Protein AF-A0A1T4U327-F1 (afdb_monomer_lite)

Foldseek 3Di:
DDPLLLVLLVVLLVVLLVVLLVLVVDDLVVQPPPNVNSLVVSQVVNLCSLQPVLLVSLLVSVLLCLLFPDDDDLVNSLVSSLVSLVSSLVSNVVSVVVVPDPRRYNPDPVHDHSVVSSVNSSVVSVVSSVVSVVVSVVCCVPDPSVVSSVPDPPVSHSD

Sequence (159 aa):
MTLRRLLPYIALTVLLAGIYWLTIIIPASWFDSGPFGAYRQRIQLQGEILLLLLPACLLIVNTLEILTVASDSFLLRLLKSLFTIVFTYLMMATLWQLALRPAANFFGPHRVSPYFTCALAVVFTICLIICLEILQRILFRFIKKATIARYIPRLLRMD

pLDDT: mean 75.84, std 8.81, range [54.66, 90.31]

Radius of gyration: 18.2 Å; chains: 1; bounding box: 44×29×51 Å

Secondary structure (DSSP, 8-state):
--HHHHHHHHHHHHHHHHHHHHHHHS-GGGSSSHHHHHHHHHHHHHHHIIIIIHHHHHHHHHHHHHHH-SS--HHHHHHHHHHHHHHHHHHHHHHHHHT------TTSTTSS-HHHHHHHHHHHHHHHHHHHHHHHHHHHHHS-HHHHHHHS-GGG---

Organism: NCBI:txid634771

Structure (mmCIF, N/CA/C/O backbone):
data_AF-A0A1T4U327-F1
#
_entry.id   AF-A0A1T4U327-F1
#
loop_
_atom_site.group_PDB
_atom_site.id
_atom_site.type_symbol
_atom_site.label_atom_id
_atom_site.label_alt_id
_atom_site.label_comp_id
_atom_site.label_asym_id
_atom_site.label_entity_id
_atom_site.label_seq_id
_atom_site.pdbx_PDB_ins_code
_atom_site.Cartn_x
_atom_site.Cartn_y
_atom_site.Cartn_z
_atom_site.occupancy
_atom_site.B_iso_or_equiv
_atom_site.auth_seq_id
_atom_site.auth_comp_id
_atom_site.auth_asym_id
_atom_site.auth_atom_id
_atom_site.pdbx_PDB_model_num
ATOM 1 N N . MET A 1 1 ? -9.512 -14.847 14.629 1.00 57.72 1 MET A N 1
ATOM 2 C CA . MET A 1 1 ? -9.564 -13.634 13.785 1.00 57.72 1 MET A CA 1
ATOM 3 C C . MET A 1 1 ? -10.417 -13.963 12.566 1.00 57.72 1 MET A C 1
ATOM 5 O O . MET A 1 1 ? -10.127 -14.957 11.918 1.00 57.72 1 MET A O 1
ATOM 9 N N . THR A 1 2 ? -11.518 -13.253 12.310 1.00 68.88 2 THR A N 1
ATOM 10 C CA . THR A 1 2 ? -12.446 -13.609 11.218 1.00 68.88 2 THR A CA 1
ATOM 11 C C . THR A 1 2 ? -11.909 -13.134 9.864 1.00 68.88 2 THR A C 1
ATOM 13 O O . THR A 1 2 ? -11.394 -12.022 9.759 1.00 68.88 2 THR A O 1
ATOM 16 N N . LEU A 1 3 ? -12.051 -13.956 8.815 1.00 73.12 3 LEU A N 1
ATOM 17 C CA . LEU A 1 3 ? -11.610 -13.668 7.435 1.00 73.12 3 LEU A CA 1
ATOM 18 C C . LEU A 1 3 ? -12.072 -12.283 6.934 1.00 73.12 3 LEU A C 1
ATOM 20 O O . LEU A 1 3 ? -11.336 -11.590 6.237 1.00 73.12 3 LEU A O 1
ATOM 24 N N . ARG A 1 4 ? -13.261 -11.836 7.364 1.00 72.31 4 ARG A N 1
ATOM 25 C CA . ARG A 1 4 ? -13.821 -10.511 7.048 1.00 72.31 4 ARG A CA 1
ATOM 26 C C . ARG A 1 4 ? -12.915 -9.340 7.438 1.00 72.31 4 ARG A C 1
ATOM 28 O O . ARG A 1 4 ? -12.861 -8.371 6.693 1.00 72.31 4 ARG A O 1
ATOM 35 N N . ARG A 1 5 ? -12.169 -9.432 8.546 1.00 72.75 5 ARG A N 1
ATOM 36 C CA . ARG A 1 5 ? -11.269 -8.351 8.997 1.00 72.75 5 ARG A CA 1
ATOM 37 C C . ARG A 1 5 ? -9.974 -8.262 8.189 1.00 72.75 5 ARG A C 1
ATOM 39 O O . ARG A 1 5 ? -9.308 -7.237 8.217 1.00 72.75 5 ARG A O 1
ATOM 46 N N . LEU A 1 6 ? -9.608 -9.327 7.473 1.00 80.06 6 LEU A N 1
ATOM 47 C CA . LEU A 1 6 ? -8.448 -9.347 6.573 1.00 80.06 6 LEU A CA 1
ATOM 48 C C . LEU A 1 6 ? -8.811 -8.930 5.145 1.00 80.06 6 LEU A C 1
ATOM 50 O O . LEU A 1 6 ? -7.950 -8.476 4.401 1.00 80.06 6 LEU A O 1
ATOM 54 N N . LEU A 1 7 ? -10.088 -9.041 4.781 1.00 83.62 7 LEU A N 1
ATOM 55 C CA . LEU A 1 7 ? -10.626 -8.706 3.465 1.00 83.62 7 LEU A CA 1
ATOM 56 C C . LEU A 1 7 ? -10.205 -7.317 2.938 1.00 83.62 7 LEU A C 1
ATOM 58 O O . LEU A 1 7 ? -9.770 -7.267 1.790 1.00 83.62 7 LEU A O 1
ATOM 62 N N . PRO A 1 8 ? -10.228 -6.213 3.719 1.00 85.00 8 PRO A N 1
ATOM 63 C CA . PRO A 1 8 ? -9.774 -4.909 3.223 1.00 85.00 8 PRO A CA 1
ATOM 64 C C . PRO A 1 8 ? -8.271 -4.873 2.914 1.00 85.00 8 PRO A C 1
ATOM 66 O O . PRO A 1 8 ? -7.865 -4.250 1.938 1.00 85.00 8 PRO A O 1
ATOM 69 N N . TYR A 1 9 ? -7.449 -5.578 3.693 1.00 85.69 9 TYR A N 1
ATOM 70 C CA . TYR A 1 9 ? -6.007 -5.679 3.458 1.00 85.69 9 TYR A CA 1
ATOM 71 C C . TYR A 1 9 ? -5.697 -6.527 2.218 1.00 85.69 9 TYR A C 1
ATOM 73 O O . TYR A 1 9 ? -4.894 -6.129 1.380 1.00 85.69 9 TYR A O 1
ATOM 81 N N . ILE A 1 10 ? -6.391 -7.659 2.056 1.00 85.50 10 ILE A N 1
ATOM 82 C CA . ILE A 1 10 ? -6.268 -8.520 0.871 1.00 85.50 10 ILE A CA 1
ATOM 83 C C . ILE A 1 10 ? -6.720 -7.764 -0.383 1.00 85.50 10 ILE A C 1
ATOM 85 O O . ILE A 1 10 ? -6.007 -7.751 -1.385 1.00 85.50 10 ILE A O 1
ATOM 89 N N . ALA A 1 11 ? -7.878 -7.100 -0.323 1.00 88.31 11 ALA A N 1
ATOM 90 C CA . ALA A 1 11 ? -8.400 -6.298 -1.424 1.00 88.31 11 ALA A CA 1
ATOM 91 C C . ALA A 1 11 ? -7.431 -5.173 -1.804 1.00 88.31 11 ALA A C 1
ATOM 93 O O . ALA A 1 11 ? -7.207 -4.945 -2.990 1.00 88.31 11 ALA A O 1
ATOM 94 N N . LEU A 1 12 ? -6.806 -4.524 -0.815 1.00 88.62 12 LEU A N 1
ATOM 95 C CA . LEU A 1 12 ? -5.786 -3.510 -1.055 1.00 88.62 12 LEU A CA 1
ATOM 96 C C . LEU A 1 12 ? -4.571 -4.087 -1.792 1.00 88.62 12 LEU A C 1
ATOM 98 O O . LEU A 1 12 ? -4.132 -3.506 -2.784 1.00 88.62 12 LEU A O 1
ATOM 102 N N . THR A 1 13 ? -4.053 -5.236 -1.350 1.00 87.94 13 THR A N 1
ATOM 103 C CA . THR A 1 13 ? -2.928 -5.901 -2.020 1.00 87.94 13 THR A CA 1
ATOM 104 C C . THR A 1 13 ? -3.263 -6.263 -3.465 1.00 87.94 13 THR A C 1
ATOM 106 O O . THR A 1 13 ? -2.467 -5.982 -4.361 1.00 87.94 13 THR A O 1
ATOM 109 N N . VAL A 1 14 ? -4.444 -6.835 -3.715 1.00 89.12 14 VAL A N 1
ATOM 110 C CA . VAL A 1 14 ? -4.891 -7.197 -5.071 1.00 89.12 14 VAL A CA 1
ATOM 111 C C . VAL A 1 14 ? -5.068 -5.953 -5.946 1.00 89.12 14 VAL A C 1
ATOM 113 O O . VAL A 1 14 ? -4.601 -5.938 -7.084 1.00 89.12 14 VAL A O 1
ATOM 116 N N . LEU A 1 15 ? -5.687 -4.894 -5.419 1.00 90.31 15 LEU A N 1
ATOM 117 C CA . LEU A 1 15 ? -5.896 -3.638 -6.140 1.00 90.31 15 LEU A CA 1
ATOM 118 C C . LEU A 1 15 ? -4.564 -3.002 -6.548 1.00 90.31 15 LEU A C 1
ATOM 120 O O . LEU A 1 15 ? -4.380 -2.656 -7.713 1.00 90.31 15 LEU A O 1
ATOM 124 N N . LEU A 1 16 ? -3.624 -2.873 -5.609 1.00 88.50 16 LEU A N 1
ATOM 125 C CA . LEU A 1 16 ? -2.315 -2.281 -5.883 1.00 88.50 16 LEU A CA 1
ATOM 126 C C . LEU A 1 16 ? -1.504 -3.130 -6.862 1.00 88.50 16 LEU A C 1
ATOM 128 O O . LEU A 1 16 ? -0.876 -2.575 -7.761 1.00 88.50 16 LEU A O 1
ATOM 132 N N . ALA A 1 17 ? -1.553 -4.458 -6.740 1.00 85.88 17 ALA A N 1
ATOM 133 C CA . ALA A 1 17 ? -0.935 -5.363 -7.705 1.00 85.88 17 ALA A CA 1
ATOM 134 C C . ALA A 1 17 ? -1.537 -5.195 -9.112 1.00 85.88 17 ALA A C 1
ATOM 136 O O . ALA A 1 17 ? -0.795 -5.148 -10.092 1.00 85.88 17 ALA A O 1
ATOM 137 N N . GLY A 1 18 ? -2.859 -5.022 -9.212 1.00 86.56 18 GLY A N 1
ATOM 138 C CA . GLY A 1 18 ? -3.548 -4.714 -10.466 1.00 86.56 18 GLY A CA 1
ATOM 139 C C . GLY A 1 18 ? -3.118 -3.371 -11.062 1.00 86.56 18 GLY A C 1
ATOM 140 O O . GLY A 1 18 ? -2.777 -3.307 -12.241 1.00 86.56 18 GLY A O 1
ATOM 141 N N . ILE A 1 19 ? -3.050 -2.313 -10.245 1.00 87.25 19 ILE A N 1
ATOM 142 C CA . ILE A 1 19 ? -2.544 -0.996 -10.666 1.00 87.25 19 ILE A CA 1
ATOM 143 C C . ILE A 1 19 ? -1.103 -1.124 -11.174 1.00 87.25 19 ILE A C 1
ATOM 145 O O . ILE A 1 19 ? -0.792 -0.654 -12.266 1.00 87.25 19 ILE A O 1
ATOM 149 N N . TYR A 1 20 ? -0.231 -1.806 -10.427 1.00 84.62 20 TYR A N 1
ATOM 150 C CA . TYR A 1 20 ? 1.153 -2.050 -10.831 1.00 84.62 20 TYR A CA 1
ATOM 151 C C . TYR A 1 20 ? 1.236 -2.804 -12.161 1.00 84.62 20 TYR A C 1
ATOM 153 O O . TYR A 1 20 ? 1.980 -2.397 -13.053 1.00 84.62 20 TYR A O 1
ATOM 161 N N . TRP A 1 21 ? 0.432 -3.849 -12.343 1.00 83.81 21 TRP A N 1
ATOM 162 C CA . TRP A 1 21 ? 0.374 -4.591 -13.598 1.00 83.81 21 TRP A CA 1
ATOM 163 C C . TRP A 1 21 ? -0.065 -3.715 -14.780 1.00 83.81 21 TRP A C 1
ATOM 165 O O . TRP A 1 21 ? 0.560 -3.760 -15.841 1.00 83.81 21 TRP A O 1
ATOM 175 N N . LEU A 1 22 ? -1.051 -2.831 -14.587 1.00 85.25 22 LEU A N 1
ATOM 176 C CA . LEU A 1 22 ? -1.437 -1.847 -15.603 1.00 85.25 22 LEU A CA 1
ATOM 177 C C . LEU A 1 22 ? -0.258 -0.940 -15.983 1.00 85.25 22 LEU A C 1
ATOM 179 O O . LEU A 1 22 ? -0.028 -0.718 -17.172 1.00 85.25 22 LEU A O 1
ATOM 183 N N . THR A 1 23 ? 0.563 -0.497 -15.020 1.00 80.62 23 THR A N 1
ATOM 184 C CA . THR A 1 23 ? 1.769 0.301 -15.333 1.00 80.62 23 THR A CA 1
ATOM 185 C C . THR A 1 23 ? 2.787 -0.443 -16.206 1.00 80.62 23 THR A C 1
ATOM 187 O O . THR A 1 23 ? 3.557 0.188 -16.934 1.00 80.62 23 THR A O 1
ATOM 190 N N . ILE A 1 24 ? 2.806 -1.779 -16.168 1.00 77.50 24 ILE A N 1
ATOM 191 C CA . ILE A 1 24 ? 3.667 -2.601 -17.030 1.00 77.50 24 ILE A CA 1
ATOM 192 C C . ILE A 1 24 ? 3.104 -2.655 -18.458 1.00 77.50 24 ILE A C 1
ATOM 194 O O . ILE A 1 24 ? 3.875 -2.588 -19.418 1.00 77.50 24 ILE A O 1
ATOM 198 N N . ILE A 1 25 ? 1.781 -2.738 -18.610 1.00 79.50 25 ILE A N 1
ATOM 199 C CA . ILE A 1 25 ? 1.120 -2.897 -19.916 1.00 79.50 25 ILE A CA 1
ATOM 200 C C . ILE A 1 25 ? 1.064 -1.596 -20.712 1.00 79.50 25 ILE A C 1
ATOM 202 O O . ILE A 1 25 ? 1.173 -1.654 -21.939 1.00 79.50 25 ILE A O 1
ATOM 206 N N . ILE A 1 26 ? 0.910 -0.444 -20.044 1.00 77.75 26 ILE A N 1
ATOM 207 C CA . ILE A 1 26 ? 0.823 0.860 -20.721 1.00 77.75 26 ILE A CA 1
ATOM 208 C C . ILE A 1 26 ? 1.987 0.982 -21.723 1.00 77.75 26 ILE A C 1
ATOM 210 O O . ILE A 1 26 ? 3.120 0.647 -21.373 1.00 77.75 26 ILE A O 1
ATOM 214 N N . PRO A 1 27 ? 1.760 1.401 -22.977 1.00 71.12 27 PRO A N 1
ATOM 215 C CA . PRO A 1 27 ? 2.830 1.552 -23.960 1.00 71.12 27 PRO A CA 1
ATOM 216 C C . PRO A 1 27 ? 3.722 2.760 -23.638 1.00 71.12 27 PRO A C 1
ATOM 218 O O . PRO A 1 27 ? 3.278 3.756 -23.076 1.00 71.12 27 PRO A O 1
ATOM 221 N N . ALA A 1 28 ? 5.012 2.684 -23.981 1.00 67.44 28 ALA A N 1
ATOM 222 C CA . ALA A 1 28 ? 5.970 3.760 -23.699 1.00 67.44 28 ALA A CA 1
ATOM 223 C C . ALA A 1 28 ? 5.632 5.080 -24.421 1.00 67.44 28 ALA A C 1
ATOM 225 O O . ALA A 1 28 ? 6.007 6.141 -23.942 1.00 67.44 28 ALA A O 1
ATOM 226 N N . SER A 1 29 ? 4.877 5.018 -25.522 1.00 67.31 29 SER A N 1
ATOM 227 C CA . SER A 1 29 ? 4.420 6.177 -26.298 1.00 67.31 29 SER A CA 1
ATOM 228 C C . SER A 1 29 ? 3.451 7.099 -25.555 1.00 67.31 29 SER A C 1
ATOM 230 O O . SER A 1 29 ? 3.235 8.214 -26.003 1.00 67.31 29 SER A O 1
ATOM 232 N N . TRP A 1 30 ? 2.863 6.649 -24.443 1.00 69.56 30 TRP A N 1
ATOM 233 C CA . TRP A 1 30 ? 1.972 7.467 -23.608 1.00 69.56 30 TRP A CA 1
ATOM 234 C C . TRP A 1 30 ? 2.720 8.378 -22.631 1.00 69.56 30 TRP A C 1
ATOM 236 O O . TRP A 1 30 ? 2.104 9.162 -21.917 1.00 69.56 30 TRP A O 1
ATOM 246 N N . PHE A 1 31 ? 4.043 8.259 -22.567 1.00 68.56 31 PHE A N 1
ATOM 247 C CA . PHE A 1 31 ? 4.887 9.111 -21.751 1.00 68.56 31 PHE A CA 1
ATOM 248 C C . PHE A 1 31 ? 5.613 10.076 -22.700 1.00 68.56 31 PHE A C 1
ATOM 250 O O . PHE A 1 31 ? 6.454 9.644 -23.488 1.00 68.56 31 PHE A O 1
ATOM 257 N N . ASP A 1 32 ? 5.277 11.369 -22.630 1.00 60.06 32 ASP A N 1
ATOM 258 C CA . ASP A 1 32 ? 5.663 12.458 -23.560 1.00 60.06 32 ASP A CA 1
ATOM 259 C C . ASP A 1 32 ? 7.165 12.834 -23.553 1.00 60.06 32 ASP A C 1
ATOM 261 O O . ASP A 1 32 ? 7.562 13.988 -23.699 1.00 60.06 32 ASP A O 1
ATOM 265 N N . SER A 1 33 ? 8.060 11.869 -23.350 1.00 60.44 33 SER A N 1
ATOM 266 C CA . SER A 1 33 ? 9.482 12.129 -23.105 1.00 60.44 33 SER A CA 1
ATOM 267 C C . SER A 1 33 ? 10.412 11.158 -23.832 1.00 60.44 33 SER A C 1
ATOM 269 O O . SER A 1 33 ? 11.392 10.679 -23.268 1.00 60.44 33 SER A O 1
ATOM 271 N N . GLY A 1 34 ? 10.143 10.857 -25.106 1.00 60.88 34 GLY A N 1
ATOM 272 C CA . GLY A 1 34 ? 10.979 9.946 -25.901 1.00 60.88 34 GLY A CA 1
ATOM 273 C C . GLY A 1 34 ? 11.155 8.555 -25.253 1.00 60.88 34 GLY A C 1
ATOM 274 O O . GLY A 1 34 ? 10.588 8.266 -24.200 1.00 60.88 34 GLY A O 1
ATOM 275 N N . PRO A 1 35 ? 11.949 7.645 -25.839 1.00 61.91 35 PRO A N 1
ATOM 276 C CA . PRO A 1 35 ? 12.098 6.299 -25.287 1.00 61.91 35 PRO A CA 1
ATOM 277 C C . PRO A 1 35 ? 12.729 6.323 -23.885 1.00 61.91 35 PRO A C 1
ATOM 279 O O . PRO A 1 35 ? 12.195 5.719 -22.962 1.00 61.91 35 PRO A O 1
ATOM 282 N N . PHE A 1 36 ? 13.815 7.075 -23.675 1.00 64.38 36 PHE A N 1
ATOM 283 C CA . PHE A 1 36 ? 14.529 7.102 -22.390 1.00 64.38 36 PHE A CA 1
ATOM 284 C C . PHE A 1 36 ? 13.789 7.833 -21.258 1.00 64.38 36 PHE A C 1
ATOM 286 O O . PHE A 1 36 ? 13.884 7.404 -20.103 1.00 64.38 36 PHE A O 1
ATOM 293 N N . GLY A 1 37 ? 13.041 8.899 -21.554 1.00 64.69 37 GLY A N 1
ATOM 294 C CA . GLY A 1 37 ? 12.239 9.601 -20.549 1.00 64.69 37 GLY A CA 1
ATOM 295 C C . GLY A 1 37 ? 10.989 8.815 -20.160 1.00 64.69 37 GLY A C 1
ATOM 296 O O . GLY A 1 37 ? 10.699 8.710 -18.965 1.00 64.69 37 GLY A O 1
ATOM 297 N N . ALA A 1 38 ? 10.346 8.141 -21.120 1.00 69.62 38 ALA A N 1
ATOM 298 C CA . ALA A 1 38 ? 9.214 7.253 -20.858 1.00 69.62 38 ALA A CA 1
ATOM 299 C C . ALA A 1 38 ? 9.560 6.140 -19.858 1.00 69.62 38 ALA A C 1
ATOM 301 O O . ALA A 1 38 ? 8.784 5.827 -18.950 1.00 69.62 38 ALA A O 1
ATOM 302 N N . TYR A 1 39 ? 10.765 5.573 -19.973 1.00 72.75 39 TYR A N 1
ATOM 303 C CA . TYR A 1 39 ? 11.261 4.572 -19.029 1.00 72.75 39 TYR A CA 1
ATOM 304 C C . TYR A 1 39 ? 11.477 5.138 -17.621 1.00 72.75 39 TYR A C 1
ATOM 306 O O . TYR A 1 39 ? 11.127 4.487 -16.634 1.00 72.75 39 TYR A O 1
ATOM 314 N N . ARG A 1 40 ? 12.042 6.346 -17.505 1.00 72.31 40 ARG A N 1
ATOM 315 C CA . ARG A 1 40 ? 12.303 6.981 -16.204 1.00 72.31 40 ARG A CA 1
ATOM 316 C C . ARG A 1 40 ? 11.003 7.336 -15.485 1.00 72.31 40 ARG A C 1
ATOM 318 O O . ARG A 1 40 ? 10.875 7.034 -14.301 1.00 72.31 40 ARG A O 1
ATOM 325 N N . GLN A 1 41 ? 10.046 7.918 -16.205 1.00 75.44 41 GLN A N 1
ATOM 326 C C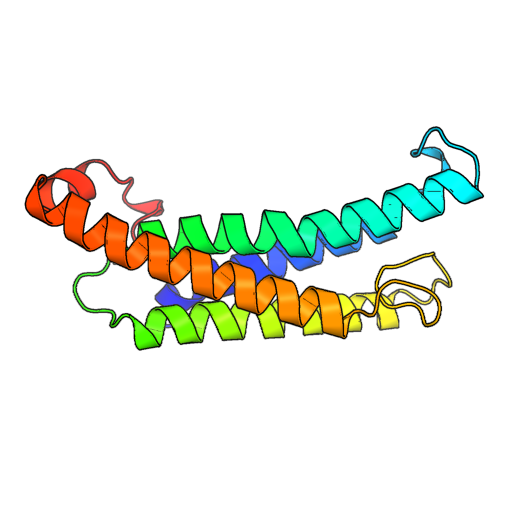A . GLN A 1 41 ? 8.740 8.292 -15.659 1.00 75.44 41 GLN A CA 1
ATOM 327 C C . GLN A 1 41 ? 7.960 7.069 -15.170 1.00 75.44 41 GLN A C 1
ATOM 329 O O . GLN A 1 41 ? 7.366 7.112 -14.097 1.00 75.44 41 GLN A O 1
ATOM 334 N N . ARG A 1 42 ? 8.033 5.940 -15.886 1.00 76.88 42 ARG A N 1
ATOM 335 C CA . ARG A 1 42 ? 7.400 4.691 -15.443 1.00 76.88 42 ARG A CA 1
ATOM 336 C C . ARG A 1 42 ? 7.995 4.144 -14.147 1.00 76.88 42 ARG A C 1
ATOM 338 O O . ARG A 1 42 ? 7.242 3.769 -13.253 1.00 76.88 42 ARG A O 1
ATOM 345 N N . ILE A 1 43 ? 9.325 4.086 -14.036 1.00 76.31 43 ILE A N 1
ATOM 346 C CA . ILE A 1 43 ? 9.990 3.607 -12.811 1.00 76.31 43 ILE A CA 1
ATOM 347 C C . ILE A 1 43 ? 9.642 4.517 -11.631 1.00 76.31 43 ILE A C 1
ATOM 349 O O . ILE A 1 43 ? 9.369 4.029 -10.536 1.00 76.31 43 ILE A O 1
ATOM 353 N N . GLN A 1 44 ? 9.629 5.830 -11.861 1.00 78.44 44 GLN A N 1
ATOM 354 C CA . GLN A 1 44 ? 9.256 6.800 -10.842 1.00 78.44 44 GLN A CA 1
ATOM 355 C C . GLN A 1 44 ? 7.806 6.600 -10.382 1.00 78.44 44 GLN A C 1
ATOM 357 O O . GLN A 1 44 ? 7.579 6.456 -9.185 1.00 78.44 44 GLN A O 1
ATOM 362 N N . LEU A 1 45 ? 6.857 6.479 -11.315 1.00 79.94 45 LEU A N 1
ATOM 363 C CA . LEU A 1 45 ? 5.448 6.210 -11.015 1.00 79.94 45 LEU A CA 1
ATOM 364 C C . LEU A 1 45 ? 5.278 4.925 -10.183 1.00 79.94 45 LEU A C 1
ATOM 366 O O . LEU A 1 45 ? 4.561 4.913 -9.186 1.00 79.94 45 LEU A O 1
ATOM 370 N N . GLN A 1 46 ? 5.967 3.843 -10.560 1.00 79.19 46 GLN A N 1
ATOM 371 C CA . GLN A 1 46 ? 5.950 2.582 -9.808 1.00 79.19 46 GLN A CA 1
ATOM 372 C C . GLN A 1 46 ? 6.489 2.752 -8.379 1.00 79.19 46 GLN A C 1
ATOM 374 O O . GLN A 1 46 ? 5.925 2.190 -7.440 1.00 79.19 46 GLN A O 1
ATOM 379 N N . GLY A 1 47 ? 7.550 3.544 -8.208 1.00 75.31 47 GLY A N 1
ATOM 380 C CA . GLY A 1 47 ? 8.096 3.887 -6.897 1.00 75.31 47 GLY A CA 1
ATOM 381 C C . GLY A 1 47 ? 7.133 4.727 -6.054 1.00 75.31 47 GLY A C 1
ATOM 382 O O . GLY A 1 47 ? 6.945 4.436 -4.876 1.00 75.31 47 GLY A O 1
ATOM 383 N N . GLU A 1 48 ? 6.475 5.721 -6.650 1.00 81.62 48 GLU A N 1
ATOM 384 C CA . GLU A 1 48 ? 5.498 6.585 -5.973 1.00 81.62 48 GLU A CA 1
ATOM 385 C C . GLU A 1 48 ? 4.255 5.805 -5.520 1.00 81.62 48 GLU A C 1
ATOM 387 O O . GLU A 1 48 ? 3.788 5.987 -4.394 1.00 81.62 48 GLU A O 1
ATOM 392 N N . ILE A 1 49 ? 3.767 4.864 -6.335 1.00 80.00 49 ILE A N 1
ATOM 393 C CA . ILE A 1 49 ? 2.678 3.950 -5.947 1.00 80.00 49 ILE A CA 1
ATOM 394 C C . ILE A 1 49 ? 3.062 3.155 -4.685 1.00 80.00 49 ILE A C 1
ATOM 396 O O . ILE A 1 49 ? 2.271 3.034 -3.748 1.00 80.00 49 ILE A O 1
ATOM 400 N N . LEU A 1 50 ? 4.287 2.635 -4.625 1.00 76.69 50 LEU A N 1
ATOM 401 C CA . LEU A 1 50 ? 4.755 1.838 -3.488 1.00 76.69 50 LEU A CA 1
ATOM 402 C C . LEU A 1 50 ? 5.028 2.673 -2.232 1.00 76.69 50 LEU A C 1
ATOM 404 O O . LEU A 1 50 ? 4.768 2.221 -1.119 1.00 76.69 50 LEU A O 1
ATOM 408 N N . LEU A 1 51 ? 5.562 3.877 -2.403 1.00 80.56 51 LEU A N 1
ATOM 409 C CA . LEU A 1 51 ? 6.085 4.683 -1.303 1.00 80.56 51 LEU A CA 1
ATOM 410 C C . LEU A 1 51 ? 5.052 5.661 -0.734 1.00 80.56 51 LEU A C 1
ATOM 412 O O . LEU A 1 51 ? 5.142 6.017 0.437 1.00 80.56 51 LEU A O 1
ATOM 416 N N . LEU A 1 52 ? 4.062 6.069 -1.535 1.00 81.50 52 LEU A N 1
ATOM 417 C CA . LEU A 1 52 ? 3.036 7.038 -1.139 1.00 81.50 52 LEU A CA 1
ATOM 418 C C . LEU A 1 52 ? 1.640 6.413 -1.091 1.00 81.50 52 LEU A C 1
ATOM 420 O O . LEU A 1 52 ? 0.960 6.521 -0.069 1.00 81.50 52 LEU A O 1
ATOM 424 N N . LEU A 1 53 ? 1.213 5.734 -2.163 1.00 84.25 53 LEU A N 1
ATOM 425 C CA . LEU A 1 53 ? -0.160 5.225 -2.256 1.00 84.25 53 LEU A CA 1
ATOM 426 C C . LEU A 1 53 ? -0.409 4.075 -1.271 1.00 84.25 53 LEU A C 1
ATOM 428 O O . LEU A 1 53 ? -1.406 4.096 -0.551 1.00 84.25 53 LEU A O 1
ATOM 432 N N . LEU A 1 54 ? 0.507 3.105 -1.187 1.00 84.81 54 LEU A N 1
ATOM 433 C CA . LEU A 1 54 ? 0.377 1.970 -0.266 1.00 84.81 54 LEU A CA 1
ATOM 434 C C . LEU A 1 54 ? 0.263 2.420 1.210 1.00 84.81 54 LEU A C 1
ATOM 436 O O . LEU A 1 54 ? -0.714 2.031 1.859 1.00 84.81 54 LEU A O 1
ATOM 440 N N . PRO A 1 55 ? 1.166 3.262 1.756 1.00 82.44 55 PRO A N 1
ATOM 441 C CA . PRO A 1 55 ? 1.029 3.747 3.129 1.00 82.44 55 PRO A CA 1
ATOM 442 C C . PRO A 1 55 ? -0.222 4.603 3.353 1.00 82.44 55 PRO A C 1
ATOM 444 O O . PRO A 1 55 ? -0.855 4.478 4.400 1.00 82.44 55 PRO A O 1
ATOM 447 N N . ALA A 1 56 ? -0.623 5.429 2.379 1.00 83.25 56 ALA A N 1
ATOM 448 C CA . ALA A 1 56 ? -1.844 6.230 2.477 1.00 83.25 56 ALA A CA 1
ATOM 449 C C . ALA A 1 56 ? -3.102 5.350 2.565 1.00 83.25 56 ALA A C 1
ATOM 451 O O . ALA A 1 56 ? -3.959 5.563 3.425 1.00 83.25 56 ALA A O 1
ATOM 452 N N . CYS A 1 57 ? -3.204 4.313 1.733 1.00 87.25 57 CYS A N 1
ATOM 453 C CA . CYS A 1 57 ? -4.315 3.371 1.801 1.00 87.25 57 CYS A CA 1
ATOM 454 C C . CYS A 1 57 ? -4.318 2.576 3.113 1.00 87.25 57 CYS A C 1
ATOM 456 O O . CYS A 1 57 ? -5.375 2.407 3.723 1.00 87.25 57 CYS A O 1
ATOM 458 N N . LEU A 1 58 ? -3.148 2.132 3.585 1.00 86.69 58 LEU A N 1
ATOM 459 C CA . LEU A 1 58 ? -3.027 1.471 4.887 1.00 86.69 58 LEU A CA 1
ATOM 460 C C . LEU A 1 58 ? -3.449 2.394 6.033 1.00 86.69 58 LEU A C 1
ATOM 462 O O . LEU A 1 58 ? -4.103 1.937 6.968 1.00 86.69 58 LEU A O 1
ATOM 466 N N . LEU A 1 59 ? -3.129 3.687 5.963 1.00 85.00 59 LEU A N 1
ATOM 467 C CA . LEU A 1 59 ? -3.575 4.677 6.942 1.00 85.00 59 LEU A CA 1
ATOM 468 C C . LEU A 1 59 ? -5.108 4.765 6.986 1.00 85.00 59 LEU A C 1
ATOM 470 O O . LEU A 1 59 ? -5.690 4.755 8.071 1.00 85.00 59 LEU A O 1
ATOM 474 N N . ILE A 1 60 ? -5.769 4.793 5.825 1.00 84.94 60 ILE A N 1
ATOM 475 C CA . ILE A 1 60 ? -7.237 4.830 5.729 1.00 84.94 60 ILE A CA 1
ATOM 476 C C . ILE A 1 60 ? -7.846 3.560 6.331 1.00 84.94 60 ILE A C 1
ATOM 478 O O . ILE A 1 60 ? -8.742 3.649 7.171 1.00 84.94 60 ILE A O 1
ATOM 482 N N . VAL A 1 61 ? -7.332 2.385 5.955 1.00 86.31 61 VAL A N 1
ATOM 483 C CA . VAL A 1 61 ? -7.795 1.087 6.475 1.00 86.31 61 VAL A CA 1
ATOM 484 C C . VAL A 1 61 ? -7.640 1.019 7.997 1.00 86.31 61 VAL A C 1
ATOM 486 O O . VAL A 1 61 ? -8.602 0.699 8.693 1.00 86.31 61 VAL A O 1
ATOM 489 N N . ASN A 1 62 ? -6.475 1.402 8.529 1.00 84.06 62 ASN A N 1
ATOM 490 C CA . ASN A 1 62 ? -6.236 1.426 9.974 1.00 84.06 62 ASN A CA 1
ATOM 491 C C . ASN A 1 62 ? -7.124 2.453 10.695 1.00 84.06 62 ASN A C 1
ATOM 493 O O . ASN A 1 62 ? -7.601 2.180 11.796 1.00 84.06 62 ASN A O 1
ATOM 497 N N . THR A 1 63 ? -7.389 3.611 10.080 1.00 80.75 63 THR A N 1
ATOM 498 C CA . THR A 1 63 ? -8.306 4.623 10.633 1.00 80.75 63 THR A CA 1
ATOM 499 C C . THR A 1 63 ? -9.719 4.059 10.741 1.00 80.75 63 THR A C 1
ATOM 501 O O . THR A 1 63 ? -10.340 4.148 11.800 1.00 80.75 63 THR A O 1
ATOM 504 N N . LEU A 1 64 ? -10.224 3.431 9.674 1.00 79.56 64 LEU A N 1
ATOM 505 C CA . LEU A 1 64 ? -11.542 2.796 9.675 1.00 79.56 64 LEU A CA 1
ATOM 506 C C . LEU A 1 64 ? -11.626 1.697 10.735 1.00 79.56 64 LEU A C 1
ATOM 508 O O . LEU A 1 64 ? -12.602 1.645 11.485 1.00 79.56 64 LEU A O 1
ATOM 512 N N . GLU A 1 65 ? -10.593 0.866 10.853 1.00 80.06 65 GLU A N 1
ATOM 513 C CA . GLU A 1 65 ? -1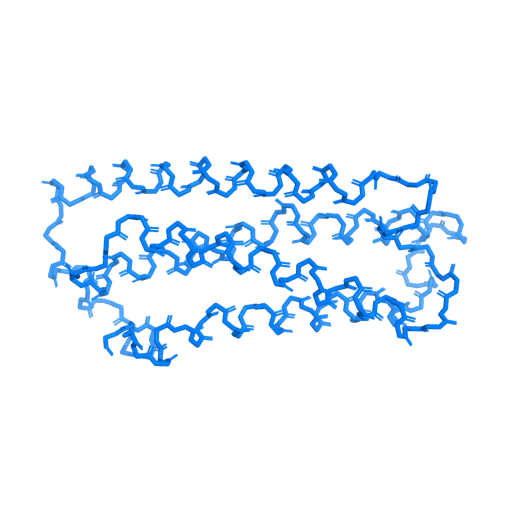0.537 -0.198 11.853 1.00 80.06 65 GLU A CA 1
ATOM 514 C C . GLU A 1 65 ? -10.575 0.355 13.285 1.00 80.06 65 GLU A C 1
ATOM 516 O O . GLU A 1 65 ? -11.318 -0.141 14.128 1.00 80.06 65 GLU A O 1
ATOM 521 N N . ILE A 1 66 ? -9.855 1.441 13.564 1.00 77.56 66 ILE A N 1
ATOM 522 C CA . ILE A 1 66 ? -9.861 2.108 14.874 1.00 77.56 66 ILE A CA 1
ATOM 523 C C . ILE A 1 66 ? -11.233 2.673 15.244 1.00 77.56 66 ILE A C 1
ATOM 525 O O . ILE A 1 66 ? -11.657 2.603 16.410 1.00 77.56 66 ILE A O 1
ATOM 529 N N . LEU A 1 67 ? -11.922 3.251 14.263 1.00 73.56 67 LEU A N 1
ATOM 530 C CA . LEU A 1 67 ? -13.228 3.865 14.466 1.00 73.56 67 LEU A CA 1
ATOM 531 C C . LEU A 1 67 ? -14.337 2.822 14.647 1.00 73.56 67 LEU A C 1
ATOM 533 O O . LEU A 1 67 ? -15.299 3.090 15.368 1.00 73.56 67 LEU A O 1
ATOM 537 N N . THR A 1 68 ? -14.193 1.641 14.042 1.00 72.62 68 THR A N 1
ATOM 538 C CA . THR A 1 68 ? -15.265 0.634 13.944 1.00 72.62 68 THR A CA 1
ATOM 539 C C . THR A 1 68 ? -15.055 -0.551 14.887 1.00 72.62 68 THR A C 1
ATOM 541 O O . THR A 1 68 ? -15.988 -0.974 15.566 1.00 72.62 68 THR A O 1
ATOM 544 N N . VAL A 1 69 ? -13.816 -1.014 15.071 1.00 70.62 69 VAL A N 1
ATOM 545 C CA . VAL A 1 69 ? -13.501 -2.174 15.913 1.00 70.62 69 VAL A CA 1
ATOM 546 C C . VAL A 1 69 ? -13.200 -1.735 17.346 1.00 70.62 69 VAL A C 1
ATOM 548 O O . VAL A 1 69 ? -12.389 -0.844 17.606 1.00 70.62 69 VAL A O 1
ATOM 551 N N . ALA A 1 70 ? -13.876 -2.348 18.318 1.00 60.91 70 ALA A N 1
ATOM 552 C CA . ALA A 1 70 ? -13.738 -2.004 19.734 1.00 60.91 70 ALA A CA 1
ATOM 553 C C . ALA A 1 70 ? -12.507 -2.632 20.418 1.00 60.91 70 ALA A C 1
ATOM 555 O O . ALA A 1 70 ? -12.066 -2.105 21.434 1.00 60.91 70 ALA A O 1
ATOM 556 N N . SER A 1 71 ? -11.957 -3.726 19.878 1.00 60.16 71 SER A N 1
ATOM 557 C CA . SER A 1 71 ? -11.058 -4.624 20.623 1.00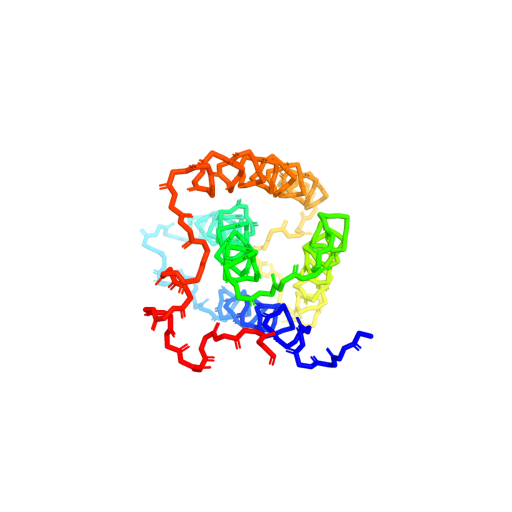 60.16 71 SER A CA 1
ATOM 558 C C . SER A 1 71 ? -9.710 -4.947 19.973 1.00 60.16 71 SER A C 1
ATOM 560 O O . SER A 1 71 ? -8.925 -5.682 20.569 1.00 60.16 71 SER A O 1
ATOM 562 N N . ASP A 1 72 ? -9.400 -4.423 18.786 1.00 65.81 72 ASP A N 1
ATOM 563 C CA . ASP A 1 72 ? -8.130 -4.755 18.134 1.00 65.81 72 ASP A CA 1
ATOM 564 C C . ASP A 1 72 ? -6.966 -3.970 18.757 1.00 65.81 72 ASP A C 1
ATOM 566 O O . ASP A 1 72 ? -6.958 -2.734 18.794 1.00 65.81 72 ASP A O 1
ATOM 570 N N . SER A 1 73 ? -5.975 -4.713 19.263 1.00 77.06 73 SER A N 1
ATOM 571 C CA . SER A 1 73 ? -4.765 -4.153 19.857 1.00 77.06 73 SER A CA 1
ATOM 572 C C . SER A 1 73 ? -3.882 -3.503 18.790 1.00 77.06 73 SER A C 1
ATOM 574 O O . SER A 1 73 ? -3.812 -3.962 17.647 1.00 77.06 73 SER A O 1
ATOM 576 N N . PHE A 1 74 ? -3.162 -2.446 19.174 1.00 77.44 74 PHE A N 1
ATOM 577 C CA . PHE A 1 74 ? -2.198 -1.756 18.309 1.00 77.44 74 PHE A CA 1
ATOM 578 C C . PHE A 1 74 ? -1.240 -2.729 17.603 1.00 77.44 74 PHE A C 1
ATOM 580 O O . PHE A 1 74 ? -1.007 -2.613 16.401 1.00 77.44 74 PHE A O 1
ATOM 587 N N . LEU A 1 75 ? -0.747 -3.735 18.336 1.00 78.56 75 LEU A N 1
ATOM 588 C CA . LEU A 1 75 ? 0.183 -4.735 17.815 1.00 78.56 75 LEU A CA 1
ATOM 589 C C . LEU A 1 75 ? -0.422 -5.551 16.662 1.00 78.56 75 LEU A C 1
ATOM 591 O O . LEU A 1 75 ? 0.256 -5.791 15.666 1.00 78.56 75 LEU A O 1
ATOM 595 N N . LEU A 1 76 ? -1.697 -5.944 16.758 1.00 82.31 76 LEU A N 1
ATOM 596 C CA . LEU A 1 76 ? -2.373 -6.688 15.692 1.00 82.31 76 LEU A CA 1
ATOM 597 C C . LEU A 1 76 ? -2.555 -5.838 14.431 1.00 82.31 76 LEU A C 1
ATOM 599 O O . LEU A 1 76 ? -2.348 -6.339 13.327 1.00 82.31 76 LEU A O 1
ATOM 603 N N . ARG A 1 77 ? -2.903 -4.555 14.577 1.00 81.25 77 ARG A N 1
ATOM 604 C CA . ARG A 1 77 ? -3.028 -3.621 13.441 1.00 81.25 77 ARG A CA 1
ATOM 605 C C . ARG A 1 77 ? -1.697 -3.386 12.739 1.00 81.25 77 ARG A C 1
ATOM 607 O O . ARG A 1 77 ? -1.614 -3.422 11.508 1.00 81.25 77 ARG A O 1
ATOM 614 N N . LEU A 1 78 ? -0.646 -3.195 13.535 1.00 81.44 78 LEU A N 1
ATOM 615 C CA . LEU A 1 78 ? 0.715 -3.059 13.037 1.00 81.44 78 LEU A CA 1
ATOM 616 C C . LEU A 1 78 ? 1.122 -4.309 12.253 1.00 81.44 78 LEU A C 1
ATOM 618 O O . LEU A 1 78 ? 1.568 -4.197 11.115 1.00 81.44 78 LEU A O 1
ATOM 622 N N . LEU A 1 79 ? 0.893 -5.494 12.821 1.00 85.00 79 LEU A N 1
ATOM 623 C CA . LEU A 1 79 ? 1.246 -6.761 12.191 1.00 85.00 79 LEU A CA 1
ATOM 624 C C . LEU A 1 79 ? 0.509 -6.966 10.856 1.00 85.00 79 LEU A C 1
ATOM 626 O O . LEU A 1 79 ? 1.147 -7.300 9.860 1.00 85.00 79 LEU A O 1
ATOM 630 N N . LYS A 1 80 ? -0.804 -6.698 10.798 1.00 85.94 80 LYS A N 1
ATOM 631 C CA . LYS A 1 80 ? -1.580 -6.744 9.543 1.00 85.94 80 LYS A CA 1
ATOM 632 C C . LYS A 1 80 ? -1.010 -5.807 8.487 1.00 85.94 80 LYS A C 1
ATOM 634 O O . LYS A 1 80 ? -0.836 -6.207 7.338 1.00 85.94 80 LYS A O 1
ATOM 639 N N . SER A 1 81 ? -0.701 -4.575 8.878 1.00 84.94 81 SER A N 1
ATOM 640 C CA . SER A 1 81 ? -0.166 -3.565 7.964 1.00 84.94 81 SER A CA 1
ATOM 641 C C . SER A 1 81 ? 1.203 -3.977 7.426 1.00 84.94 81 SER A C 1
ATOM 643 O O . SER A 1 81 ? 1.411 -3.943 6.217 1.00 84.94 81 SER A O 1
ATOM 645 N N . LEU A 1 82 ? 2.100 -4.461 8.292 1.00 85.25 82 LEU A N 1
ATOM 646 C CA . LEU A 1 82 ? 3.415 -4.970 7.893 1.00 85.25 82 LEU A CA 1
ATOM 647 C C . LEU A 1 82 ? 3.302 -6.166 6.944 1.00 85.25 82 LEU A C 1
ATOM 649 O O . LEU A 1 82 ? 3.937 -6.163 5.890 1.00 85.25 82 LEU A O 1
ATOM 653 N N . PHE A 1 83 ? 2.455 -7.150 7.262 1.00 86.50 83 PHE A N 1
ATOM 654 C CA . PHE A 1 83 ? 2.205 -8.273 6.357 1.00 86.50 83 PHE A CA 1
ATOM 655 C C . PHE A 1 83 ? 1.671 -7.798 5.009 1.00 86.50 83 PHE A C 1
ATOM 657 O O . PHE A 1 83 ? 2.140 -8.263 3.976 1.00 86.50 83 PHE A O 1
ATOM 664 N N . THR A 1 84 ? 0.749 -6.837 5.000 1.00 87.56 84 THR A N 1
ATOM 665 C CA . THR A 1 84 ? 0.184 -6.286 3.760 1.00 87.56 84 THR A CA 1
ATOM 666 C C . THR A 1 84 ? 1.263 -5.644 2.892 1.00 87.56 84 THR A C 1
ATOM 668 O O . THR A 1 84 ? 1.270 -5.866 1.683 1.00 87.56 84 THR A O 1
ATOM 671 N N . ILE A 1 85 ? 2.214 -4.911 3.481 1.00 85.38 85 ILE A N 1
ATOM 672 C CA . ILE A 1 85 ? 3.353 -4.344 2.740 1.00 85.38 85 ILE A CA 1
ATOM 673 C C . ILE A 1 85 ? 4.189 -5.461 2.117 1.00 85.38 85 ILE A C 1
ATOM 675 O O . ILE A 1 85 ? 4.418 -5.446 0.908 1.00 85.38 85 ILE A O 1
ATOM 679 N N . VAL A 1 86 ? 4.600 -6.448 2.919 1.00 85.69 86 VAL A N 1
ATOM 680 C CA . VAL A 1 86 ? 5.446 -7.561 2.459 1.00 85.69 86 VAL A CA 1
ATOM 681 C C . VAL A 1 86 ? 4.757 -8.349 1.343 1.00 85.69 86 VAL A C 1
ATOM 683 O O . VAL A 1 86 ? 5.357 -8.579 0.294 1.00 85.69 86 VAL A O 1
ATOM 686 N N . PHE A 1 87 ? 3.485 -8.711 1.521 1.00 87.00 87 PHE A N 1
ATOM 687 C CA . PHE A 1 87 ? 2.713 -9.432 0.508 1.00 87.00 87 PHE A CA 1
ATOM 688 C C . PHE A 1 87 ? 2.526 -8.618 -0.769 1.00 87.00 87 PHE A C 1
ATOM 690 O O . PHE A 1 87 ? 2.655 -9.167 -1.860 1.00 87.00 87 PHE A O 1
ATOM 697 N N . THR A 1 88 ? 2.270 -7.314 -0.656 1.00 86.81 88 THR A N 1
ATOM 698 C CA . THR A 1 88 ? 2.138 -6.436 -1.826 1.00 86.81 88 THR A CA 1
ATOM 699 C C . THR A 1 88 ? 3.449 -6.365 -2.608 1.00 86.81 88 THR A C 1
ATOM 701 O O . THR A 1 88 ? 3.438 -6.512 -3.829 1.00 86.81 88 THR A O 1
ATOM 704 N N . TYR A 1 89 ? 4.586 -6.248 -1.917 1.00 83.06 89 TYR A N 1
ATOM 705 C CA . TYR A 1 89 ? 5.908 -6.290 -2.545 1.00 83.06 89 TYR A CA 1
ATOM 706 C C . TYR A 1 89 ? 6.189 -7.624 -3.247 1.00 83.06 89 TYR A C 1
ATOM 708 O O . TYR A 1 89 ? 6.621 -7.629 -4.401 1.00 83.06 89 TYR A O 1
ATOM 716 N N . LEU A 1 90 ? 5.912 -8.752 -2.585 1.00 84.69 90 LEU A N 1
ATOM 717 C CA . LEU A 1 90 ? 6.094 -10.087 -3.166 1.00 84.69 90 LEU A CA 1
ATOM 718 C C . LEU A 1 90 ? 5.198 -10.304 -4.396 1.00 84.69 90 LEU A C 1
ATOM 720 O O . LEU A 1 90 ? 5.654 -10.825 -5.415 1.00 84.69 90 LEU A O 1
ATOM 724 N N . MET A 1 91 ? 3.940 -9.861 -4.337 1.00 85.75 91 MET A N 1
ATOM 725 C CA . MET A 1 91 ? 2.998 -9.961 -5.456 1.00 85.75 91 MET A CA 1
ATOM 726 C C . MET A 1 91 ? 3.469 -9.135 -6.664 1.00 85.75 91 MET A C 1
ATOM 728 O O . MET A 1 91 ? 3.427 -9.596 -7.799 1.00 85.75 91 MET A O 1
ATOM 732 N N . MET A 1 92 ? 3.976 -7.922 -6.445 1.00 82.81 92 MET A N 1
ATOM 733 C CA . MET A 1 92 ? 4.500 -7.095 -7.538 1.00 82.81 92 MET A CA 1
ATOM 734 C C . MET A 1 92 ? 5.791 -7.666 -8.139 1.00 82.81 92 MET A C 1
ATOM 736 O O . MET A 1 92 ? 5.954 -7.657 -9.360 1.00 82.81 92 MET A O 1
ATOM 740 N N . ALA A 1 93 ? 6.685 -8.209 -7.307 1.00 79.38 93 ALA A N 1
ATOM 741 C CA . ALA A 1 93 ? 7.912 -8.855 -7.772 1.00 79.38 93 ALA A CA 1
ATOM 742 C C . ALA A 1 93 ? 7.619 -10.099 -8.632 1.00 79.38 93 ALA A C 1
ATOM 744 O O . ALA A 1 93 ? 8.240 -10.289 -9.678 1.00 79.38 93 ALA A O 1
ATOM 745 N N . THR A 1 94 ? 6.639 -10.915 -8.233 1.00 82.50 94 THR A N 1
ATOM 746 C CA . THR A 1 94 ? 6.203 -12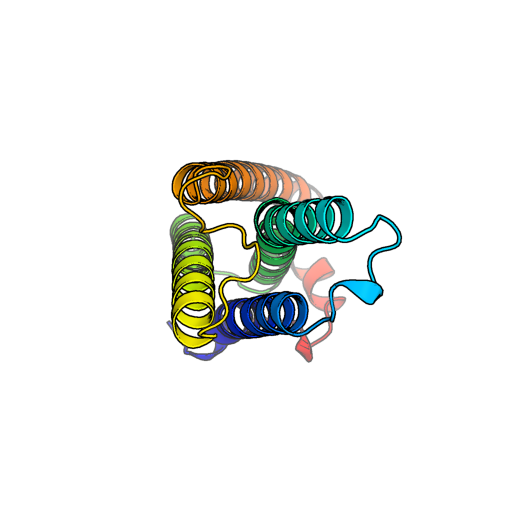.088 -9.011 1.00 82.50 94 THR A CA 1
ATOM 747 C C . THR A 1 94 ? 5.531 -11.688 -10.323 1.00 82.50 94 THR A C 1
ATOM 749 O O . THR A 1 94 ? 5.878 -12.234 -11.369 1.00 82.50 94 THR A O 1
ATOM 752 N N . LEU A 1 95 ? 4.648 -10.681 -10.313 1.00 82.62 95 LEU A N 1
ATOM 753 C CA . LEU A 1 95 ? 4.051 -10.134 -11.539 1.00 82.62 95 LEU A CA 1
ATOM 754 C C . LEU A 1 95 ? 5.104 -9.623 -12.524 1.00 82.62 95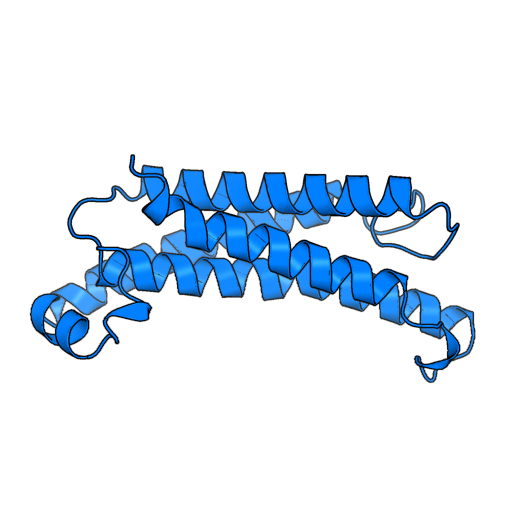 LEU A C 1
ATOM 756 O O . LEU A 1 95 ? 4.954 -9.807 -13.731 1.00 82.62 95 LEU A O 1
ATOM 760 N N . TRP A 1 96 ? 6.177 -9.008 -12.027 1.00 75.50 96 TRP A N 1
ATOM 761 C CA . TRP A 1 96 ? 7.287 -8.610 -12.883 1.00 75.50 96 TRP A CA 1
ATOM 762 C C . TRP A 1 96 ? 7.994 -9.813 -13.518 1.00 75.50 96 TRP A C 1
ATOM 764 O O . TRP A 1 96 ? 8.187 -9.812 -14.734 1.00 75.50 96 TRP A O 1
ATOM 774 N N . GLN A 1 97 ? 8.346 -10.839 -12.736 1.00 76.81 97 GLN A N 1
ATOM 775 C CA . GLN A 1 97 ? 8.997 -12.039 -13.278 1.00 76.81 97 GLN A CA 1
ATOM 776 C C . GLN A 1 97 ? 8.135 -12.720 -14.352 1.00 76.81 97 GLN A C 1
ATOM 778 O O . GLN A 1 97 ? 8.654 -13.167 -15.373 1.00 76.81 97 GLN A O 1
ATOM 783 N N . LEU A 1 98 ? 6.814 -12.739 -14.157 1.00 80.75 98 LEU A N 1
ATOM 784 C CA . LEU A 1 98 ? 5.856 -13.308 -15.107 1.00 80.75 98 LEU A CA 1
ATOM 785 C C . LEU A 1 98 ? 5.665 -12.463 -16.371 1.00 80.75 98 LEU A C 1
ATOM 787 O O . LEU A 1 98 ? 5.274 -12.996 -17.406 1.00 80.75 98 LEU A O 1
ATOM 791 N N . ALA A 1 99 ? 5.929 -11.156 -16.318 1.00 72.50 99 ALA A N 1
ATOM 792 C CA . ALA A 1 99 ? 5.664 -10.261 -17.439 1.00 72.50 99 ALA A CA 1
ATOM 793 C C . ALA A 1 99 ? 6.563 -10.517 -18.665 1.00 72.50 99 ALA A C 1
ATOM 795 O O . ALA A 1 99 ? 6.265 -9.960 -19.719 1.00 72.50 99 ALA A O 1
ATOM 796 N N . LEU A 1 100 ? 7.639 -11.319 -18.551 1.00 60.69 100 LEU A N 1
ATOM 797 C CA . LEU A 1 100 ? 8.565 -11.727 -19.633 1.00 60.69 100 LEU A CA 1
ATOM 798 C C . LEU A 1 100 ? 9.063 -10.576 -20.539 1.00 60.69 100 LEU A C 1
ATOM 800 O O . LEU A 1 100 ? 9.576 -10.804 -21.633 1.00 60.69 100 LEU A O 1
ATOM 804 N N . ARG A 1 101 ? 8.931 -9.321 -20.095 1.00 61.38 101 ARG A N 1
ATOM 805 C CA . ARG A 1 101 ? 9.354 -8.125 -20.823 1.00 61.38 101 ARG A CA 1
ATOM 806 C C . ARG A 1 101 ? 10.605 -7.551 -20.162 1.00 61.38 101 ARG A C 1
ATOM 808 O O . ARG A 1 101 ? 10.582 -7.329 -18.953 1.00 61.38 101 ARG A O 1
ATOM 815 N N . PRO A 1 102 ? 11.638 -7.162 -20.933 1.00 54.66 102 PRO A N 1
ATOM 816 C CA . PRO A 1 102 ? 12.794 -6.419 -20.421 1.00 54.66 102 PRO A CA 1
ATOM 817 C C . PRO A 1 102 ? 12.447 -4.963 -20.038 1.00 54.66 102 PRO A C 1
ATOM 819 O O . PRO A 1 102 ? 13.327 -4.109 -19.957 1.00 54.66 102 PRO A O 1
ATOM 822 N N . ALA A 1 103 ? 11.160 -4.643 -19.857 1.00 57.19 103 ALA A N 1
ATOM 823 C CA . ALA A 1 103 ? 10.684 -3.287 -19.646 1.00 57.19 103 ALA A CA 1
ATOM 824 C C . ALA A 1 103 ? 11.261 -2.707 -18.351 1.00 57.19 103 ALA A C 1
ATOM 826 O O . ALA A 1 103 ? 11.253 -3.354 -17.305 1.00 57.19 103 ALA A O 1
ATOM 827 N N . ALA A 1 104 ? 11.734 -1.464 -18.444 1.00 60.28 104 ALA A N 1
ATOM 828 C CA . ALA A 1 104 ? 12.269 -0.687 -17.339 1.00 60.28 104 ALA A CA 1
ATOM 829 C C . ALA A 1 104 ? 11.280 -0.666 -16.164 1.00 60.28 104 ALA A C 1
ATOM 831 O O . ALA A 1 104 ? 10.242 -0.004 -16.219 1.00 60.28 104 ALA A O 1
ATOM 832 N N . ASN A 1 105 ? 11.605 -1.415 -15.115 1.00 69.94 105 ASN A N 1
ATOM 833 C CA . ASN A 1 105 ? 10.791 -1.541 -13.922 1.00 69.94 105 ASN A CA 1
ATOM 834 C C . ASN A 1 105 ? 11.605 -1.185 -12.676 1.00 69.94 105 ASN A C 1
ATOM 836 O O . ASN A 1 105 ? 12.833 -1.061 -12.702 1.00 69.94 105 ASN A O 1
ATOM 840 N N . PHE A 1 106 ? 10.890 -1.046 -11.570 1.00 67.31 106 PHE A N 1
ATOM 841 C CA . PHE A 1 106 ? 11.479 -0.745 -10.276 1.00 67.31 106 PHE A CA 1
ATOM 842 C C . PHE A 1 106 ? 12.430 -1.845 -9.733 1.00 67.31 106 PHE A C 1
ATOM 844 O O . PHE A 1 106 ? 13.347 -1.529 -8.986 1.00 67.31 106 PHE A O 1
ATOM 851 N N . PHE A 1 107 ? 12.280 -3.116 -10.138 1.00 69.50 107 PHE A N 1
ATOM 852 C CA . PHE A 1 107 ? 13.068 -4.248 -9.610 1.00 69.50 107 PHE A CA 1
ATOM 853 C C . PHE A 1 107 ? 14.333 -4.602 -10.425 1.00 69.50 107 PHE A C 1
ATOM 855 O O . PHE A 1 107 ? 14.963 -5.624 -10.163 1.00 69.50 107 PHE A O 1
ATOM 862 N N . GLY A 1 108 ? 14.715 -3.790 -11.417 1.00 67.69 108 GLY A N 1
ATOM 863 C CA . GLY A 1 108 ? 15.891 -4.044 -12.257 1.00 67.69 108 GLY A CA 1
ATOM 864 C C . GLY A 1 108 ? 17.242 -3.777 -11.557 1.00 67.69 108 GLY A C 1
ATOM 865 O O . GLY A 1 108 ? 17.331 -2.896 -10.703 1.00 67.69 108 GLY A O 1
ATOM 866 N N . PRO A 1 109 ? 18.334 -4.459 -11.964 1.00 57.53 109 PRO A N 1
ATOM 867 C CA . PRO A 1 109 ? 19.628 -4.457 -11.260 1.00 57.53 109 PRO A CA 1
ATOM 868 C C . PRO A 1 109 ? 20.380 -3.112 -11.249 1.00 57.53 109 PRO A C 1
ATOM 870 O O . PRO A 1 109 ? 21.277 -2.920 -10.437 1.00 57.53 109 PRO A O 1
ATOM 873 N N . HIS A 1 110 ? 20.027 -2.168 -12.127 1.00 57.22 110 HIS A N 1
ATOM 874 C CA . HIS A 1 110 ? 20.691 -0.857 -12.249 1.00 57.22 110 HIS A CA 1
ATOM 875 C C . HIS A 1 110 ? 19.864 0.311 -11.687 1.00 57.22 110 HIS A C 1
ATOM 877 O O . HIS A 1 110 ? 20.128 1.473 -12.005 1.00 57.22 110 HIS A O 1
ATOM 883 N N . ARG A 1 111 ? 18.801 0.027 -10.929 1.00 63.66 111 ARG A N 1
ATOM 884 C CA . ARG A 1 111 ? 17.852 1.033 -10.427 1.00 63.66 111 ARG A CA 1
ATOM 885 C C . ARG A 1 111 ? 17.840 1.047 -8.899 1.00 63.66 111 ARG A C 1
ATOM 887 O O . ARG A 1 111 ? 18.529 0.255 -8.265 1.00 63.66 111 ARG A O 1
ATOM 894 N N . VAL A 1 112 ? 17.111 2.008 -8.322 1.00 62.00 112 VAL A N 1
ATOM 895 C CA . VAL A 1 112 ? 16.929 2.138 -6.866 1.00 62.00 112 VAL A CA 1
ATOM 896 C C . VAL A 1 112 ? 16.642 0.759 -6.284 1.00 62.00 112 VAL A C 1
ATOM 898 O O . VAL A 1 112 ? 15.726 0.086 -6.746 1.00 62.00 112 VAL A O 1
ATOM 901 N N . SER A 1 113 ? 17.451 0.335 -5.310 1.00 67.62 113 SER A N 1
ATOM 902 C CA . SER A 1 113 ? 17.350 -1.011 -4.753 1.00 67.62 113 SER A CA 1
ATOM 903 C C . SER A 1 113 ? 15.923 -1.248 -4.250 1.00 67.62 113 SER A C 1
ATOM 905 O O . SER A 1 113 ? 15.466 -0.511 -3.368 1.00 67.62 113 SER A O 1
ATOM 907 N N . PRO A 1 114 ? 15.200 -2.257 -4.765 1.00 67.69 114 PRO A N 1
ATOM 908 C CA . PRO A 1 114 ? 13.813 -2.475 -4.380 1.00 67.69 114 PRO A CA 1
ATOM 909 C C . PRO A 1 114 ? 13.655 -2.788 -2.892 1.00 67.69 114 PRO A C 1
ATOM 911 O O . PRO A 1 114 ? 12.638 -2.453 -2.281 1.00 67.69 114 PRO A O 1
ATOM 914 N N . TYR A 1 115 ? 14.710 -3.337 -2.293 1.00 73.75 115 TYR A N 1
ATOM 915 C CA . TYR A 1 115 ? 14.837 -3.546 -0.858 1.00 73.75 115 TYR A CA 1
ATOM 916 C C . TYR A 1 115 ? 14.845 -2.228 -0.073 1.00 73.75 115 TYR A C 1
ATOM 918 O O . TYR A 1 115 ? 14.205 -2.141 0.972 1.00 73.75 115 TYR A O 1
ATOM 926 N N . PHE A 1 116 ? 15.515 -1.188 -0.585 1.00 77.81 116 PHE A N 1
ATOM 927 C CA . PHE A 1 116 ? 15.578 0.124 0.064 1.00 77.81 116 PHE A CA 1
ATOM 928 C C . PHE A 1 116 ? 14.202 0.792 0.107 1.00 77.81 116 PHE A C 1
ATOM 930 O O . PHE A 1 116 ? 13.775 1.262 1.158 1.00 77.81 116 PHE A O 1
ATOM 937 N N . THR A 1 117 ? 13.464 0.777 -1.002 1.00 73.25 117 THR A N 1
ATOM 938 C CA . THR A 1 117 ? 12.108 1.350 -1.045 1.00 73.25 117 THR A CA 1
ATOM 939 C C . THR A 1 117 ? 11.127 0.536 -0.208 1.00 73.25 117 THR A C 1
ATOM 941 O O . THR A 1 117 ? 10.287 1.133 0.459 1.00 73.25 117 THR A O 1
ATOM 944 N N . CYS A 1 118 ? 11.270 -0.794 -0.151 1.00 77.19 118 CYS A N 1
ATOM 945 C CA . CYS A 1 118 ? 10.478 -1.621 0.762 1.00 77.19 118 CYS A CA 1
ATOM 946 C C . CYS A 1 118 ? 10.742 -1.250 2.223 1.00 77.19 118 CYS A C 1
ATOM 948 O O . CYS A 1 118 ? 9.800 -1.038 2.986 1.00 77.19 118 CYS A O 1
ATOM 950 N N . ALA A 1 119 ? 12.013 -1.133 2.613 1.00 80.50 119 ALA A N 1
ATOM 951 C CA . ALA A 1 119 ? 12.387 -0.716 3.959 1.00 80.50 119 ALA A CA 1
ATOM 952 C C . ALA A 1 119 ? 11.837 0.682 4.281 1.00 80.50 119 ALA A C 1
ATOM 954 O O . ALA A 1 119 ? 11.281 0.892 5.358 1.00 80.50 119 ALA A O 1
ATOM 955 N N . LEU A 1 120 ? 11.912 1.617 3.331 1.00 81.88 120 LEU A N 1
ATOM 956 C CA . LEU A 1 120 ? 11.399 2.970 3.520 1.00 81.88 120 LEU A CA 1
ATOM 957 C C . LEU A 1 120 ? 9.869 2.999 3.645 1.00 81.88 120 LEU A C 1
ATOM 959 O O . LEU A 1 120 ? 9.351 3.685 4.521 1.00 81.88 120 LEU A O 1
ATOM 963 N N . ALA A 1 121 ? 9.146 2.206 2.849 1.00 76.81 121 ALA A N 1
ATOM 964 C CA . ALA A 1 121 ? 7.695 2.053 2.964 1.00 76.81 121 ALA A CA 1
ATOM 965 C C . ALA A 1 121 ? 7.286 1.444 4.317 1.00 76.81 121 ALA A C 1
ATOM 967 O O . ALA A 1 121 ? 6.305 1.886 4.923 1.00 76.81 121 ALA A O 1
ATOM 968 N N . VAL A 1 122 ? 8.055 0.474 4.828 1.00 81.06 122 VAL A N 1
ATOM 969 C CA . VAL A 1 122 ? 7.867 -0.089 6.174 1.00 81.06 122 VAL A CA 1
ATOM 970 C C . VAL A 1 122 ? 8.060 0.986 7.241 1.00 81.06 122 VAL A C 1
ATOM 972 O O . VAL A 1 122 ? 7.163 1.184 8.059 1.00 81.06 122 VAL A O 1
ATOM 975 N N . VAL A 1 123 ? 9.178 1.717 7.214 1.00 85.00 123 VAL A N 1
ATOM 976 C CA . VAL A 1 123 ? 9.462 2.795 8.179 1.00 85.00 123 VAL A CA 1
ATOM 977 C C . VAL A 1 123 ? 8.370 3.862 8.138 1.00 85.00 123 VAL A C 1
ATOM 979 O O . VAL A 1 123 ? 7.824 4.221 9.180 1.00 85.00 123 VAL A O 1
ATOM 982 N N . PHE A 1 124 ? 7.989 4.315 6.944 1.00 79.69 124 PHE A N 1
ATOM 983 C CA . PHE A 1 124 ? 6.952 5.327 6.773 1.00 79.69 124 PHE A CA 1
ATOM 984 C C . PHE A 1 124 ? 5.596 4.849 7.305 1.00 79.69 124 PHE A C 1
ATOM 986 O O . PHE A 1 124 ? 4.909 5.591 8.006 1.00 79.69 124 PHE A O 1
ATOM 993 N N . THR A 1 125 ? 5.237 3.586 7.060 1.00 76.88 125 THR A N 1
ATOM 994 C CA . THR A 1 125 ? 3.992 3.009 7.583 1.00 76.88 125 THR A CA 1
ATOM 995 C C . THR A 1 125 ? 4.017 2.879 9.106 1.00 76.88 125 THR A C 1
ATOM 997 O O . THR A 1 125 ? 3.015 3.177 9.754 1.00 76.88 125 THR A O 1
ATOM 1000 N N . ILE A 1 126 ? 5.150 2.492 9.699 1.00 82.31 126 ILE A N 1
ATOM 1001 C CA . ILE A 1 126 ? 5.311 2.455 11.160 1.00 82.31 126 ILE A CA 1
ATOM 1002 C C . ILE A 1 126 ? 5.113 3.859 11.744 1.00 82.31 126 ILE A C 1
ATOM 1004 O O . ILE A 1 126 ? 4.301 4.026 12.655 1.00 82.31 126 ILE A O 1
ATOM 1008 N N . CYS A 1 127 ? 5.793 4.871 11.196 1.00 85.19 127 CYS A N 1
ATOM 1009 C CA . CYS A 1 127 ? 5.640 6.266 11.616 1.00 85.19 127 CYS A CA 1
ATOM 1010 C C . CYS A 1 127 ? 4.179 6.725 11.527 1.00 85.19 127 CYS A C 1
ATOM 1012 O O . CYS A 1 127 ? 3.645 7.278 12.486 1.00 85.19 127 CYS A O 1
ATOM 1014 N N . LEU A 1 128 ? 3.514 6.444 10.407 1.00 81.19 128 LEU A N 1
ATOM 1015 C CA . LEU A 1 128 ? 2.114 6.790 10.184 1.00 81.19 128 LEU A CA 1
ATOM 1016 C C . LEU A 1 128 ? 1.168 6.120 11.185 1.00 81.19 128 LEU A C 1
ATOM 1018 O O . LEU A 1 128 ? 0.298 6.789 11.740 1.00 81.19 128 LEU A O 1
ATOM 1022 N N . ILE A 1 129 ? 1.344 4.825 11.454 1.00 79.75 129 ILE A N 1
ATOM 1023 C CA . ILE A 1 129 ? 0.519 4.088 12.420 1.00 79.75 129 ILE A CA 1
ATOM 1024 C C . ILE A 1 129 ? 0.736 4.623 13.842 1.00 79.75 129 ILE A C 1
ATOM 1026 O O . ILE A 1 129 ? -0.231 4.761 14.589 1.00 79.75 129 ILE A O 1
ATOM 1030 N N . ILE A 1 130 ? 1.971 4.982 14.210 1.00 81.69 130 ILE A N 1
ATOM 1031 C CA . ILE A 1 130 ? 2.267 5.621 15.502 1.00 81.69 130 ILE A CA 1
ATOM 1032 C C . ILE A 1 130 ? 1.574 6.986 15.600 1.00 81.69 130 ILE A C 1
ATOM 1034 O O . ILE A 1 130 ? 0.897 7.255 16.593 1.00 81.69 130 ILE A O 1
ATOM 1038 N N . CYS A 1 131 ? 1.694 7.833 14.573 1.00 83.69 131 CYS A N 1
ATOM 1039 C CA . CYS A 1 131 ? 1.003 9.124 14.525 1.00 83.69 131 CYS A CA 1
ATOM 1040 C C . CYS A 1 131 ? -0.514 8.955 14.659 1.00 83.69 131 CYS A C 1
ATOM 1042 O O . CYS A 1 131 ? -1.159 9.702 15.394 1.00 83.69 131 CYS A O 1
ATOM 1044 N N . LEU A 1 132 ? -1.077 7.950 13.990 1.00 82.69 132 LEU A N 1
ATOM 1045 C CA . LEU A 1 132 ? -2.502 7.650 14.028 1.00 82.69 132 LEU A CA 1
ATOM 1046 C C . LEU A 1 132 ? -2.927 7.163 15.424 1.00 82.69 132 LEU A C 1
ATOM 1048 O O . LEU A 1 132 ? -3.940 7.627 15.938 1.00 82.69 132 LEU A O 1
ATOM 1052 N N . GLU A 1 133 ? -2.132 6.328 16.095 1.00 81.00 133 GLU A N 1
ATOM 1053 C CA . GLU A 1 133 ? -2.388 5.898 17.478 1.00 81.00 133 GLU A CA 1
ATOM 1054 C C . GLU A 1 133 ? -2.391 7.086 18.459 1.00 81.00 133 GLU A C 1
ATOM 1056 O O . GLU A 1 133 ? -3.258 7.188 19.333 1.00 81.00 133 GLU A O 1
ATOM 1061 N N . ILE A 1 134 ? -1.447 8.019 18.302 1.00 80.94 134 ILE A N 1
ATOM 1062 C CA . ILE A 1 134 ? -1.393 9.250 19.103 1.00 80.94 134 ILE A CA 1
ATOM 1063 C C . ILE A 1 134 ? -2.630 10.112 18.820 1.00 80.94 134 ILE A C 1
ATOM 1065 O O . ILE A 1 134 ? -3.322 10.524 19.756 1.00 80.94 134 ILE A O 1
ATOM 1069 N N . LEU A 1 135 ? -2.947 10.339 17.543 1.00 79.19 135 LEU A N 1
ATOM 1070 C CA . LEU A 1 135 ? -4.096 11.138 17.126 1.00 79.19 135 LEU A CA 1
ATOM 1071 C C . LEU A 1 135 ? -5.411 10.521 17.610 1.00 79.19 135 LEU A C 1
ATOM 1073 O O . LEU A 1 135 ? -6.274 11.247 18.089 1.00 79.19 135 LEU A O 1
ATOM 1077 N N . GLN A 1 136 ? -5.547 9.195 17.571 1.00 76.31 136 GLN A N 1
ATOM 1078 C CA . GLN A 1 136 ? -6.696 8.468 18.106 1.00 76.31 136 GLN A CA 1
ATOM 1079 C C . GLN A 1 136 ? -6.887 8.760 19.597 1.00 76.31 136 GLN A C 1
ATOM 1081 O O . GLN A 1 136 ? -8.003 9.062 20.028 1.00 76.31 136 GLN A O 1
ATOM 1086 N N . ARG A 1 137 ? -5.817 8.663 20.398 1.00 76.50 137 ARG A N 1
ATOM 1087 C CA . ARG A 1 137 ? -5.886 8.935 21.844 1.00 76.50 137 ARG A CA 1
ATOM 1088 C C . ARG A 1 137 ? -6.319 10.369 22.120 1.00 76.50 137 ARG A C 1
ATOM 1090 O O . ARG A 1 137 ? -7.095 10.595 23.045 1.00 76.50 137 ARG A O 1
ATOM 1097 N N . ILE A 1 138 ? -5.845 11.319 21.318 1.00 77.50 138 ILE A N 1
ATOM 1098 C CA . ILE A 1 138 ? -6.259 12.721 21.402 1.00 77.50 138 ILE A CA 1
ATOM 1099 C C . ILE A 1 138 ? -7.736 12.851 21.006 1.00 77.50 138 ILE A C 1
ATOM 1101 O O . ILE A 1 138 ? -8.532 13.365 21.784 1.00 77.50 138 ILE A O 1
ATOM 1105 N N . LEU A 1 139 ? -8.137 12.324 19.848 1.00 72.19 139 LEU A N 1
ATOM 1106 C CA . LEU A 1 139 ? -9.493 12.453 19.312 1.00 72.19 139 LEU A CA 1
ATOM 1107 C C . LEU A 1 139 ? -10.545 11.858 20.258 1.00 72.19 139 LEU A C 1
ATOM 1109 O O . LEU A 1 139 ? -11.573 12.483 20.504 1.00 72.19 139 LEU A O 1
ATOM 1113 N N . PHE A 1 140 ? -10.274 10.689 20.846 1.00 72.75 140 PHE A N 1
ATOM 1114 C CA . PHE A 1 140 ? -11.188 10.042 21.791 1.00 72.75 140 PHE A CA 1
ATOM 1115 C C . PHE A 1 140 ? -11.183 10.649 23.198 1.00 72.75 140 PHE A C 1
ATOM 1117 O O . PHE A 1 140 ? -12.099 10.359 23.968 1.00 72.75 140 PHE A O 1
ATOM 1124 N N . ARG A 1 141 ? -10.227 11.528 23.535 1.00 69.62 141 ARG A N 1
ATOM 1125 C CA . ARG A 1 141 ? -10.368 12.401 24.714 1.00 69.62 141 ARG A CA 1
ATOM 1126 C C . ARG A 1 141 ? -11.431 13.476 24.499 1.00 69.62 141 ARG A C 1
ATOM 1128 O O . ARG A 1 141 ? -12.103 13.840 25.456 1.00 69.62 141 ARG A O 1
ATOM 1135 N N . PHE A 1 142 ? -11.599 13.961 23.268 1.00 67.69 142 PHE A N 1
ATOM 1136 C CA . PHE A 1 142 ? -12.520 15.059 22.956 1.00 67.69 142 PHE A CA 1
ATOM 1137 C C . PHE A 1 142 ? -13.878 14.593 22.416 1.00 67.69 142 PHE A C 1
ATOM 1139 O O . PHE A 1 142 ? -14.891 15.245 22.656 1.00 67.69 142 PHE A O 1
ATOM 1146 N N . ILE A 1 143 ? -13.931 13.465 21.702 1.00 69.88 143 ILE A N 1
ATOM 1147 C CA . ILE A 1 143 ? -15.133 12.991 21.010 1.00 69.88 143 ILE A CA 1
ATOM 1148 C C . ILE A 1 143 ? -15.404 11.533 21.387 1.00 69.88 143 ILE A C 1
ATOM 1150 O O . ILE A 1 143 ? -14.580 10.645 21.166 1.00 69.88 143 ILE A O 1
ATOM 1154 N N . LYS A 1 144 ? -16.598 11.254 21.925 1.00 67.25 144 LYS A N 1
ATOM 1155 C CA . LYS A 1 144 ? -17.015 9.882 22.253 1.00 67.25 144 LYS A CA 1
ATOM 1156 C C . LYS A 1 144 ? -17.069 9.033 20.975 1.00 67.25 144 LYS A C 1
ATOM 1158 O O . LYS A 1 144 ? -17.810 9.350 20.046 1.00 67.25 144 LYS A O 1
ATOM 1163 N N . LYS A 1 145 ? -16.348 7.904 20.965 1.00 64.75 145 LYS A N 1
ATOM 1164 C CA . LYS A 1 145 ? -16.265 6.938 19.846 1.00 64.75 145 LYS A CA 1
ATOM 1165 C C . LYS A 1 145 ? -17.634 6.548 19.262 1.00 64.75 145 LYS A C 1
ATOM 1167 O O . LYS A 1 145 ? -17.781 6.421 18.050 1.00 64.75 145 LYS A O 1
ATOM 1172 N N . ALA A 1 146 ? -18.651 6.433 20.119 1.00 61.78 146 ALA A N 1
ATOM 1173 C CA . ALA A 1 146 ? -20.020 6.090 19.734 1.00 61.78 146 ALA A CA 1
ATOM 1174 C C . ALA A 1 146 ? -20.685 7.114 18.792 1.00 61.78 146 ALA A C 1
ATOM 1176 O O . ALA A 1 146 ? -21.538 6.735 17.990 1.00 61.78 146 ALA A O 1
ATOM 1177 N N . THR A 1 147 ? -20.299 8.391 18.862 1.00 64.81 147 THR A N 1
ATOM 1178 C CA . THR A 1 147 ? -20.842 9.436 17.985 1.00 64.81 147 THR A CA 1
ATOM 1179 C C . THR A 1 147 ? -20.271 9.307 16.576 1.00 64.81 147 THR A C 1
ATOM 1181 O O . THR A 1 147 ? -21.023 9.370 15.612 1.00 64.81 147 THR A O 1
ATOM 1184 N N . ILE A 1 148 ? -18.966 9.045 16.449 1.00 65.00 148 ILE A N 1
ATOM 1185 C CA . ILE A 1 148 ? -18.284 8.936 15.149 1.00 65.00 148 ILE A CA 1
ATOM 1186 C C . ILE A 1 148 ? -18.736 7.677 14.398 1.00 65.00 148 ILE A C 1
ATOM 1188 O O . ILE A 1 148 ? -19.054 7.748 13.213 1.00 65.00 148 ILE A O 1
ATOM 1192 N N . ALA A 1 149 ? -18.853 6.540 15.093 1.00 63.47 149 ALA A N 1
ATOM 1193 C CA . ALA A 1 149 ? -19.265 5.278 14.476 1.00 63.47 149 ALA A CA 1
ATOM 1194 C C . ALA A 1 149 ? -20.652 5.354 13.807 1.00 63.47 149 ALA A C 1
ATOM 1196 O O . ALA A 1 149 ? -20.890 4.655 12.824 1.00 63.47 149 ALA A O 1
ATOM 1197 N N . ARG A 1 150 ? -21.559 6.223 14.285 1.00 67.12 150 ARG A N 1
ATOM 1198 C CA . ARG A 1 150 ? -22.897 6.408 13.691 1.00 67.12 150 ARG A CA 1
ATOM 1199 C C . ARG A 1 150 ? -22.863 7.029 12.295 1.00 67.12 150 ARG A C 1
ATOM 1201 O O . ARG A 1 150 ? -23.715 6.674 11.488 1.00 67.12 150 ARG A O 1
ATOM 1208 N N . TYR A 1 151 ? -21.883 7.884 12.006 1.00 70.38 151 TYR A N 1
ATOM 1209 C CA . TYR A 1 151 ? -21.750 8.551 10.706 1.00 70.38 151 TYR A CA 1
ATOM 1210 C C . TYR A 1 151 ? -21.006 7.707 9.663 1.00 70.38 151 TYR A C 1
ATOM 1212 O O . TYR A 1 151 ? -21.045 8.027 8.479 1.00 70.38 151 TYR A O 1
ATOM 1220 N N . ILE A 1 152 ? -20.355 6.612 10.072 1.00 68.31 152 ILE A N 1
ATOM 1221 C CA . ILE A 1 152 ? -19.672 5.710 9.139 1.00 68.31 152 ILE A CA 1
ATOM 1222 C C . ILE A 1 152 ? -20.718 4.813 8.454 1.00 68.31 152 ILE A C 1
ATOM 1224 O O . ILE A 1 152 ? -21.471 4.129 9.163 1.00 68.31 152 ILE A O 1
ATOM 1228 N N . PRO A 1 153 ? -20.769 4.766 7.108 1.00 72.69 153 PRO A N 1
ATOM 1229 C CA . PRO A 1 153 ? -21.662 3.879 6.368 1.00 72.69 153 PRO A CA 1
ATOM 1230 C C . PRO A 1 153 ? -21.455 2.420 6.768 1.00 72.69 153 PRO A C 1
ATOM 1232 O O . PRO A 1 153 ? -20.319 1.968 6.880 1.00 72.69 153 PRO A O 1
ATOM 1235 N N . ARG A 1 154 ? -22.543 1.657 6.924 1.00 67.69 154 ARG A N 1
ATOM 1236 C CA . ARG A 1 154 ? -22.504 0.249 7.373 1.00 67.69 154 ARG A CA 1
ATOM 1237 C C . ARG A 1 154 ? -21.606 -0.644 6.502 1.00 67.69 154 ARG A C 1
ATOM 1239 O O . ARG A 1 154 ? -21.030 -1.588 7.015 1.00 67.69 154 ARG A O 1
ATOM 1246 N N . LEU A 1 155 ? -21.462 -0.311 5.216 1.00 63.94 155 LEU A N 1
ATOM 1247 C CA . LEU A 1 155 ? -20.605 -1.016 4.256 1.00 63.94 155 LEU A CA 1
ATOM 1248 C C . LEU A 1 155 ? -19.099 -0.858 4.549 1.00 63.94 155 LEU A C 1
ATOM 1250 O O . LEU A 1 155 ? -18.312 -1.731 4.207 1.00 63.94 155 LEU A O 1
ATOM 1254 N N . LEU A 1 156 ? -18.700 0.261 5.161 1.00 63.12 156 LEU A N 1
ATOM 125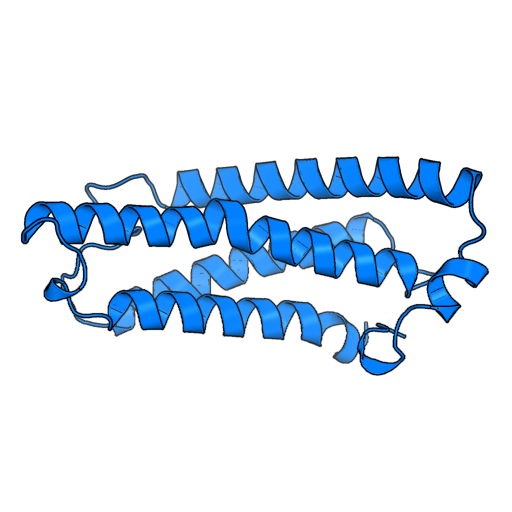5 C CA . LEU A 1 156 ? -17.306 0.586 5.493 1.00 63.12 156 LEU A CA 1
ATOM 1256 C C . LEU A 1 156 ? -16.935 0.189 6.926 1.00 63.12 156 LEU A C 1
ATOM 1258 O O . LEU A 1 156 ? -15.802 0.401 7.357 1.00 63.12 156 LEU A O 1
ATOM 1262 N N . ARG A 1 157 ? -17.893 -0.353 7.682 1.00 67.44 157 ARG A N 1
ATOM 1263 C CA . ARG A 1 157 ? -17.673 -0.800 9.050 1.00 67.44 157 ARG A CA 1
ATOM 1264 C C . ARG A 1 157 ? -17.039 -2.188 9.062 1.00 67.44 157 ARG A C 1
ATOM 1266 O O . ARG A 1 157 ? -17.486 -3.071 8.338 1.00 67.44 157 ARG A O 1
ATOM 1273 N N . MET A 1 158 ? -16.003 -2.375 9.880 1.00 64.81 158 MET A N 1
ATOM 1274 C CA . MET A 1 158 ? -15.269 -3.646 10.001 1.00 64.81 158 MET A CA 1
ATOM 1275 C C . MET A 1 158 ? -15.797 -4.539 11.143 1.00 64.81 158 MET A C 1
ATOM 1277 O O . MET A 1 158 ? -15.051 -5.356 11.692 1.00 64.81 158 MET A O 1
ATOM 1281 N N . ASP A 1 159 ? -17.075 -4.345 11.489 1.00 64.00 159 ASP A N 1
ATOM 1282 C CA . ASP A 1 159 ? -17.821 -4.989 12.580 1.00 64.00 159 ASP A CA 1
ATOM 1283 C C . ASP A 1 159 ? -17.981 -6.509 12.370 1.00 64.00 159 ASP A C 1
ATOM 1285 O O . ASP A 1 159 ? -18.397 -6.940 11.265 1.00 64.00 159 ASP A O 1
#